Protein AF-A0A0N0UZV5-F1 (afdb_monomer)

Nearest PDB structures (foldseek):
  2dw0-assembly1_A  TM=4.670E-01  e=2.013E+0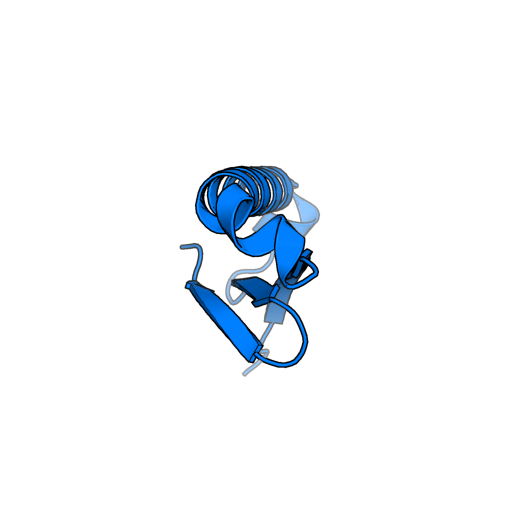0  Crotalus atrox
  8thm-assembly1_C  TM=4.709E-01  e=3.216E+00  Cyanobium sp. PCC 7001
  8pfd-assembly1_B  TM=4.721E-01  e=6.279E+00  Arabidopsis thaliana
  1bsw-assembly1_A  TM=2.971E-01  e=3.676E+00  Deinagkistrodon acutus
  6m3y-assembly1_A  TM=3.629E-01  e=5.873E+00  Lacticaseibacillus rhamnosus

Structure (mmCIF, N/CA/C/O backbone):
data_AF-A0A0N0UZV5-F1
#
_entry.id   AF-A0A0N0UZV5-F1
#
loop_
_atom_site.group_PDB
_atom_site.id
_atom_site.type_symbol
_atom_site.label_atom_id
_atom_site.label_alt_id
_atom_site.label_comp_id
_atom_site.label_asym_id
_atom_site.label_entity_id
_atom_site.label_seq_id
_atom_site.pdbx_PDB_ins_code
_atom_site.Cartn_x
_atom_site.Cartn_y
_atom_site.Cartn_z
_atom_site.occupancy
_atom_site.B_iso_or_equiv
_atom_site.auth_seq_id
_atom_site.auth_comp_id
_atom_site.auth_asym_id
_atom_site.auth_atom_id
_atom_site.pdbx_PDB_model_num
ATOM 1 N N . PRO A 1 1 ? -18.791 -10.170 11.902 1.00 67.00 1 PRO A N 1
ATOM 2 C CA . PRO A 1 1 ? -17.677 -9.206 11.713 1.00 67.00 1 PRO A CA 1
ATOM 3 C C . PRO A 1 1 ? -17.817 -8.453 10.380 1.00 67.00 1 PRO A C 1
ATOM 5 O O . PRO A 1 1 ? -18.028 -9.086 9.351 1.00 67.00 1 PRO A O 1
ATOM 8 N N . LYS A 1 2 ? -17.744 -7.115 10.401 1.00 82.06 2 LYS A N 1
ATOM 9 C CA . LYS A 1 2 ? -17.735 -6.291 9.183 1.00 82.06 2 LYS A CA 1
ATOM 10 C C . LYS A 1 2 ? -16.282 -5.958 8.853 1.00 82.06 2 LYS A C 1
ATOM 12 O O . LYS A 1 2 ? -15.676 -5.152 9.551 1.00 82.06 2 LYS A O 1
ATOM 17 N N . TYR A 1 3 ? -15.731 -6.622 7.841 1.00 88.06 3 TYR A N 1
ATOM 18 C CA . TYR A 1 3 ? -14.382 -6.356 7.345 1.00 88.06 3 TYR A CA 1
ATOM 19 C C . TYR A 1 3 ? -14.447 -5.263 6.286 1.00 88.06 3 TYR A C 1
ATOM 21 O O . TYR A 1 3 ? -15.279 -5.329 5.381 1.00 88.06 3 TYR A O 1
ATOM 29 N N . GLN A 1 4 ? -13.603 -4.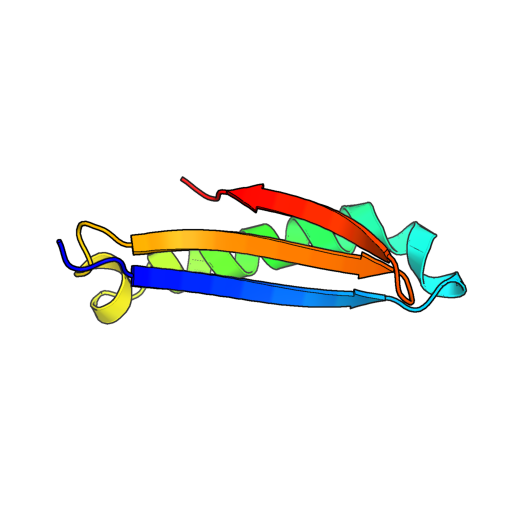248 6.423 1.00 93.12 4 GLN A N 1
ATOM 30 C CA . GLN A 1 4 ? -13.545 -3.116 5.508 1.00 93.12 4 GLN A CA 1
ATOM 31 C C . GLN A 1 4 ? -12.102 -2.945 5.070 1.00 93.12 4 GLN A C 1
ATOM 33 O O . GLN A 1 4 ? -11.186 -3.070 5.882 1.00 93.12 4 GLN A O 1
ATOM 38 N N . PHE A 1 5 ? -11.908 -2.671 3.786 1.00 95.50 5 PHE A N 1
ATOM 39 C CA . PHE A 1 5 ? -10.581 -2.544 3.211 1.00 95.50 5 PHE A CA 1
ATOM 40 C C . PHE A 1 5 ? -10.495 -1.300 2.343 1.00 95.50 5 PHE A C 1
ATOM 42 O O . PHE A 1 5 ? -11.433 -0.985 1.612 1.00 95.50 5 PHE A O 1
ATOM 49 N N . LEU A 1 6 ? -9.344 -0.644 2.404 1.00 96.25 6 LEU A N 1
ATOM 50 C CA . LEU A 1 6 ? -8.926 0.387 1.468 1.00 96.25 6 LEU A CA 1
ATOM 51 C C . LEU A 1 6 ? -7.697 -0.148 0.738 1.00 96.25 6 LEU A C 1
ATOM 53 O O . LEU A 1 6 ? -6.727 -0.557 1.372 1.00 96.25 6 LEU A O 1
ATOM 57 N N . PHE A 1 7 ? -7.737 -0.157 -0.591 1.00 97.31 7 PHE A N 1
ATOM 58 C CA . PHE A 1 7 ? -6.610 -0.583 -1.413 1.00 97.31 7 PHE A CA 1
ATOM 59 C C . PHE A 1 7 ? -6.161 0.561 -2.310 1.00 97.31 7 PHE A C 1
ATOM 61 O O . PHE A 1 7 ? -6.920 1.022 -3.157 1.00 97.31 7 PHE A O 1
ATOM 68 N N . GLU A 1 8 ? -4.905 0.964 -2.166 1.00 98.12 8 GLU A N 1
ATOM 69 C CA . GLU A 1 8 ? -4.222 1.794 -3.148 1.00 98.12 8 GLU A CA 1
ATOM 70 C C . GLU A 1 8 ? -3.402 0.881 -4.060 1.00 98.12 8 GLU A C 1
ATOM 72 O O . GLU A 1 8 ? -2.421 0.263 -3.636 1.00 98.12 8 GLU A O 1
ATOM 77 N N . ILE A 1 9 ? -3.837 0.762 -5.315 1.00 98.00 9 ILE A N 1
ATOM 78 C CA . ILE A 1 9 ? -3.244 -0.151 -6.291 1.00 98.00 9 ILE A CA 1
ATOM 79 C C . ILE A 1 9 ? -2.537 0.670 -7.360 1.00 98.00 9 ILE A C 1
ATOM 81 O O . ILE A 1 9 ? -3.167 1.420 -8.105 1.00 98.00 9 ILE A O 1
ATOM 85 N N . LYS A 1 10 ? -1.220 0.489 -7.478 1.00 97.75 10 LYS A N 1
ATOM 86 C CA . LYS A 1 10 ? -0.421 1.100 -8.546 1.00 97.75 10 LYS A CA 1
ATOM 87 C C . LYS A 1 10 ? 0.172 0.041 -9.465 1.00 97.75 10 LYS A C 1
ATOM 89 O O . LYS A 1 10 ? 0.483 -1.076 -9.056 1.00 97.75 10 LYS A O 1
ATOM 94 N N . TYR A 1 11 ? 0.384 0.438 -10.713 1.00 98.00 11 TYR A N 1
ATOM 95 C CA . TYR A 1 11 ? 1.030 -0.380 -11.727 1.00 98.00 11 TYR A CA 1
ATOM 96 C C . TYR A 1 11 ? 2.220 0.365 -12.325 1.00 98.00 11 TYR A C 1
ATOM 98 O O . TYR A 1 11 ? 2.127 1.541 -12.681 1.00 98.00 11 TYR A O 1
ATOM 106 N N . LEU A 1 12 ? 3.330 -0.346 -12.466 1.00 97.69 12 LEU A N 1
ATOM 107 C CA . LEU A 1 12 ? 4.510 0.063 -13.205 1.00 97.69 12 LEU A CA 1
ATOM 108 C C . LEU A 1 12 ? 4.757 -0.972 -14.303 1.00 97.69 12 LEU A C 1
ATOM 110 O O . LEU A 1 12 ? 4.620 -2.174 -14.092 1.00 97.69 12 LEU A O 1
ATOM 114 N N . ASN A 1 13 ? 5.149 -0.526 -15.493 1.00 97.31 13 ASN A N 1
ATOM 115 C CA . ASN A 1 13 ? 5.705 -1.454 -16.475 1.00 97.31 13 ASN A CA 1
ATOM 116 C C . ASN A 1 13 ? 7.124 -1.889 -16.042 1.00 97.31 13 ASN A C 1
ATOM 118 O O . ASN A 1 13 ? 7.715 -1.291 -15.142 1.00 97.31 13 ASN A O 1
ATOM 122 N N . LYS A 1 14 ? 7.698 -2.907 -16.698 1.00 93.69 14 LYS A N 1
ATOM 123 C CA . LYS A 1 14 ? 9.041 -3.418 -16.353 1.00 93.69 14 LYS A CA 1
ATOM 124 C C . LYS A 1 14 ? 10.131 -2.337 -16.400 1.00 93.69 14 LYS A C 1
ATOM 126 O O . LYS A 1 14 ? 10.999 -2.301 -15.539 1.00 93.69 14 LYS A O 1
ATOM 131 N N . ALA A 1 15 ? 10.069 -1.4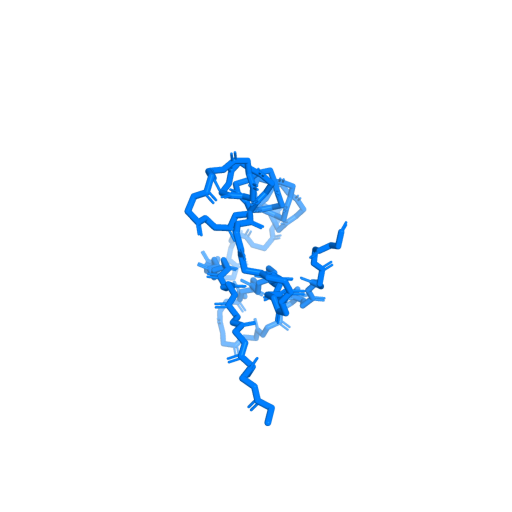15 -17.364 1.00 93.56 15 ALA A N 1
ATOM 132 C CA . ALA A 1 15 ? 11.024 -0.306 -17.455 1.00 93.56 15 ALA A CA 1
ATOM 133 C C . ALA A 1 15 ? 10.904 0.679 -16.272 1.00 93.56 15 ALA A C 1
ATOM 135 O O . ALA A 1 15 ? 11.891 1.283 -15.852 1.00 93.56 15 ALA A O 1
ATOM 136 N N . GLY A 1 16 ? 9.699 0.809 -15.717 1.00 91.00 16 GLY A N 1
ATOM 137 C CA . GLY A 1 16 ? 9.366 1.647 -14.574 1.00 91.00 16 GLY A CA 1
ATOM 138 C C . GLY A 1 16 ? 9.749 1.060 -13.217 1.00 91.00 16 GLY A C 1
ATOM 139 O O . GLY A 1 16 ? 9.551 1.739 -12.215 1.00 91.00 16 GLY A O 1
ATOM 140 N N . GLU A 1 17 ? 10.328 -0.144 -13.145 1.00 94.69 17 GLU A N 1
ATOM 141 C CA . GLU A 1 17 ? 10.725 -0.778 -11.875 1.00 94.69 17 GLU A CA 1
ATOM 142 C C . GLU A 1 17 ? 11.670 0.103 -11.045 1.00 94.69 17 GLU A C 1
ATOM 144 O O . GLU A 1 17 ? 11.568 0.163 -9.823 1.00 94.69 17 GLU A O 1
ATOM 149 N N . LYS A 1 18 ? 12.525 0.897 -11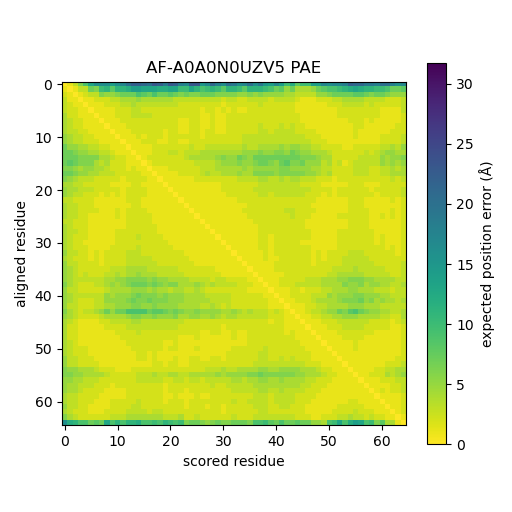.700 1.00 96.31 18 LYS A N 1
ATOM 150 C CA . LYS A 1 18 ? 13.412 1.861 -11.024 1.00 96.31 18 LYS A CA 1
ATOM 151 C C . LYS A 1 18 ? 12.651 2.914 -10.209 1.00 96.31 18 LYS A C 1
ATOM 153 O O . LYS A 1 18 ? 13.197 3.463 -9.256 1.00 96.31 18 LYS A O 1
ATOM 158 N N . ALA A 1 19 ? 11.397 3.196 -10.564 1.00 97.25 19 ALA A N 1
ATOM 159 C CA . ALA A 1 19 ? 10.538 4.127 -9.844 1.00 97.25 19 ALA A CA 1
ATOM 160 C C . ALA A 1 19 ? 9.797 3.480 -8.662 1.00 97.25 19 ALA A C 1
ATOM 162 O O . ALA A 1 19 ? 9.115 4.204 -7.939 1.00 97.25 19 ALA A O 1
ATOM 163 N N . LEU A 1 20 ? 9.934 2.164 -8.432 1.00 97.69 20 LEU A N 1
ATOM 164 C CA . LEU A 1 20 ? 9.175 1.415 -7.425 1.00 97.69 20 LEU A CA 1
ATOM 165 C C . LEU A 1 20 ? 9.204 2.095 -6.056 1.00 97.69 20 LEU A C 1
ATOM 167 O O . LEU A 1 20 ? 8.151 2.400 -5.514 1.00 97.69 20 LEU A O 1
ATOM 171 N N . ASN A 1 21 ? 10.388 2.437 -5.544 1.00 97.75 21 ASN A N 1
ATOM 172 C CA . ASN A 1 21 ? 10.529 3.084 -4.236 1.00 97.75 21 ASN A CA 1
ATOM 173 C C . ASN A 1 21 ? 9.808 4.436 -4.152 1.00 97.75 21 ASN A C 1
ATOM 175 O O . ASN A 1 21 ? 9.174 4.747 -3.142 1.00 97.75 21 ASN A O 1
ATOM 179 N N . THR A 1 22 ? 9.893 5.243 -5.208 1.00 98.19 22 THR A N 1
ATOM 180 C CA . THR A 1 22 ? 9.219 6.544 -5.271 1.00 98.19 22 THR A CA 1
ATOM 181 C C . THR A 1 22 ? 7.706 6.365 -5.339 1.00 98.19 22 THR A C 1
ATOM 183 O O . THR A 1 22 ? 6.978 7.039 -4.613 1.00 98.19 22 THR A O 1
ATOM 186 N N . THR A 1 23 ? 7.228 5.429 -6.160 1.00 98.00 23 THR A N 1
ATOM 187 C CA . THR A 1 23 ? 5.805 5.087 -6.278 1.00 98.00 23 THR A CA 1
ATOM 188 C C . THR A 1 23 ? 5.257 4.549 -4.959 1.00 98.00 23 THR A C 1
ATOM 190 O O . THR A 1 23 ? 4.184 4.975 -4.547 1.00 98.00 23 THR A O 1
ATOM 193 N N . THR A 1 24 ? 6.015 3.715 -4.241 1.00 98.31 24 THR A N 1
ATOM 194 C CA . THR A 1 24 ? 5.663 3.233 -2.898 1.00 98.31 24 THR A CA 1
ATOM 195 C C . THR A 1 24 ? 5.470 4.384 -1.924 1.00 98.31 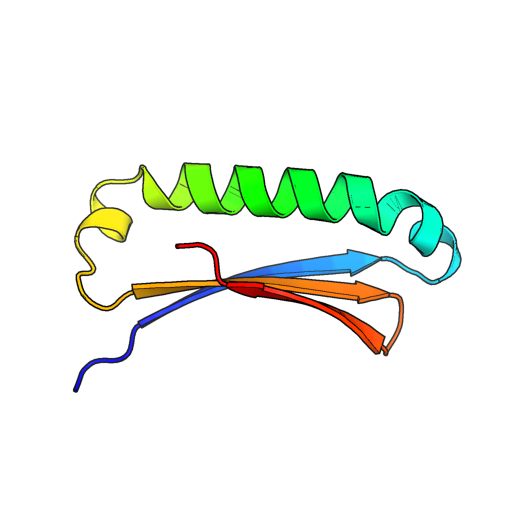24 THR A C 1
ATOM 197 O O . THR A 1 24 ? 4.441 4.450 -1.261 1.00 98.31 24 THR A O 1
ATOM 200 N N . LYS A 1 25 ? 6.418 5.326 -1.854 1.00 98.25 25 LYS A N 1
ATOM 201 C CA . LYS A 1 25 ? 6.305 6.485 -0.953 1.00 98.25 25 LYS A CA 1
ATOM 202 C C . LYS A 1 25 ? 5.078 7.341 -1.272 1.00 98.25 25 LYS A C 1
ATOM 204 O O . LYS A 1 25 ? 4.366 7.731 -0.355 1.00 98.25 25 LYS A O 1
ATOM 209 N N . LYS A 1 26 ? 4.813 7.588 -2.559 1.00 98.25 26 LYS A N 1
ATOM 210 C CA . LYS A 1 26 ? 3.637 8.352 -3.002 1.00 98.25 26 LYS A CA 1
ATOM 211 C C . LYS A 1 26 ? 2.326 7.632 -2.689 1.00 98.25 26 LYS A C 1
ATOM 213 O O . LYS A 1 26 ? 1.398 8.268 -2.216 1.00 98.25 26 LYS A O 1
ATOM 218 N N . ALA A 1 27 ? 2.261 6.323 -2.915 1.00 98.31 27 ALA A N 1
ATOM 219 C CA . ALA A 1 27 ? 1.076 5.527 -2.609 1.00 98.31 27 ALA A CA 1
ATOM 220 C C . ALA A 1 27 ? 0.789 5.488 -1.100 1.00 98.31 27 ALA A C 1
ATOM 222 O O . ALA A 1 27 ? -0.358 5.617 -0.699 1.00 98.31 27 ALA A O 1
ATOM 223 N N . ILE A 1 28 ? 1.825 5.379 -0.261 1.00 98.31 28 ILE A N 1
ATOM 224 C CA . ILE A 1 28 ? 1.673 5.471 1.199 1.00 98.31 28 ILE A CA 1
ATOM 225 C C . ILE A 1 28 ? 1.126 6.845 1.602 1.00 98.31 28 ILE A C 1
ATOM 227 O O . ILE A 1 28 ? 0.184 6.906 2.382 1.00 98.31 28 ILE A O 1
ATOM 231 N N . ALA A 1 29 ? 1.692 7.931 1.065 1.00 98.12 29 ALA A N 1
ATOM 232 C CA . ALA A 1 29 ? 1.209 9.282 1.349 1.00 98.12 29 ALA A CA 1
ATOM 233 C C . ALA A 1 29 ? -0.265 9.449 0.949 1.00 98.12 29 ALA A C 1
ATOM 235 O O . ALA A 1 29 ? -1.059 9.923 1.748 1.00 98.12 29 ALA A O 1
ATOM 236 N N . GLN A 1 30 ? -0.639 8.952 -0.231 1.00 98.00 30 GLN A N 1
ATOM 237 C CA . GLN A 1 30 ? -2.015 8.982 -0.722 1.00 98.00 30 GLN A CA 1
ATOM 238 C C . GLN A 1 30 ? -2.984 8.197 0.178 1.00 98.00 30 GLN A C 1
ATOM 240 O O . GLN A 1 30 ? -4.075 8.675 0.466 1.00 98.00 30 GLN A O 1
ATOM 245 N N . VAL A 1 31 ? -2.585 7.021 0.677 1.00 97.81 31 VAL A N 1
ATOM 246 C CA . VAL A 1 31 ? -3.393 6.287 1.665 1.00 97.81 31 VAL A CA 1
ATOM 247 C C . VAL A 1 31 ? -3.543 7.081 2.960 1.00 97.81 31 VAL A C 1
ATOM 249 O O . VAL A 1 31 ? -4.649 7.156 3.482 1.00 97.81 31 VAL A O 1
ATOM 252 N N . ASN A 1 32 ? -2.466 7.687 3.465 1.00 97.12 32 ASN A N 1
ATOM 253 C CA . ASN A 1 32 ? -2.531 8.497 4.682 1.00 97.12 32 ASN A CA 1
ATOM 254 C C . ASN A 1 32 ? -3.488 9.686 4.518 1.00 97.12 32 ASN A C 1
ATOM 256 O O . ASN A 1 32 ? -4.299 9.915 5.405 1.00 97.12 32 ASN A O 1
ATOM 260 N N . GLU A 1 33 ? -3.463 10.371 3.372 1.00 97.19 33 GLU A N 1
ATOM 261 C CA . GLU A 1 33 ? -4.417 11.445 3.056 1.00 97.19 33 GLU A CA 1
ATOM 262 C C . GLU A 1 33 ? -5.869 10.940 3.085 1.00 97.19 33 GLU A C 1
ATOM 264 O O . GLU A 1 33 ? -6.741 11.585 3.658 1.00 97.19 33 GLU A O 1
ATOM 269 N N . TYR A 1 34 ? -6.147 9.752 2.534 1.00 95.62 34 TYR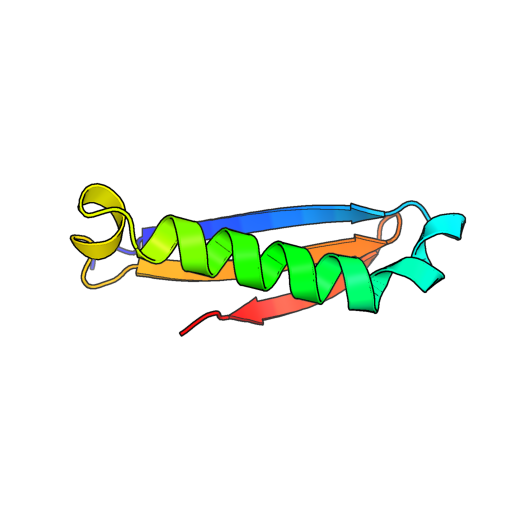 A N 1
ATOM 270 C CA . TYR A 1 34 ? -7.495 9.178 2.600 1.00 95.62 34 TYR A CA 1
ATOM 271 C C . TYR A 1 34 ? -7.942 8.858 4.026 1.00 95.62 34 TYR A C 1
ATOM 273 O O . TYR A 1 34 ? -9.124 8.988 4.336 1.00 95.62 34 TYR A O 1
ATOM 281 N N . LEU A 1 35 ? -7.020 8.424 4.888 1.00 94.69 35 LEU A N 1
ATOM 282 C CA . LEU A 1 35 ? -7.316 8.105 6.285 1.00 94.69 35 LEU A CA 1
ATOM 283 C C . LEU A 1 35 ? -7.640 9.355 7.119 1.00 94.69 35 LEU A C 1
ATOM 285 O O . LEU A 1 35 ? -8.258 9.227 8.174 1.00 94.69 35 LEU A O 1
ATOM 289 N N . GLU A 1 36 ? -7.282 10.551 6.647 1.00 95.25 36 GLU A N 1
ATOM 290 C CA . GLU A 1 36 ? -7.651 11.818 7.288 1.00 95.25 36 GLU A CA 1
ATOM 291 C C . GLU A 1 36 ? -9.107 12.229 7.009 1.00 95.25 36 GLU A C 1
ATOM 293 O O . GLU A 1 36 ? -9.672 13.030 7.757 1.00 95.25 36 GLU A O 1
ATOM 298 N N . PHE A 1 37 ? -9.756 11.671 5.979 1.00 96.00 37 PHE A N 1
ATOM 299 C CA . PHE A 1 37 ? -11.162 11.962 5.698 1.00 96.00 37 PHE A CA 1
ATOM 300 C C . PHE A 1 37 ? -12.076 11.373 6.776 1.00 96.00 37 PHE A C 1
ATOM 302 O O . PHE A 1 37 ? -12.022 10.179 7.066 1.00 96.00 37 PHE A O 1
ATOM 309 N N . GLU A 1 38 ? -12.970 12.198 7.331 1.00 93.88 38 GLU A N 1
ATOM 310 C CA . GLU A 1 38 ? -13.870 11.821 8.433 1.00 93.88 38 GLU A CA 1
ATOM 311 C C . GLU A 1 38 ? -14.696 10.565 8.114 1.00 93.88 38 GLU A C 1
ATOM 313 O O . GLU A 1 38 ? -14.829 9.661 8.939 1.00 93.88 38 GLU A O 1
ATOM 318 N N . GLU A 1 39 ? -15.180 10.465 6.877 1.00 93.12 39 GLU A N 1
ATOM 319 C CA . GLU A 1 39 ? -15.952 9.329 6.372 1.00 93.12 39 GLU A CA 1
ATOM 320 C C . GLU A 1 39 ? -15.156 8.019 6.440 1.00 93.12 39 GLU A C 1
ATOM 322 O O . GLU A 1 39 ? -15.696 6.981 6.824 1.00 93.12 39 GLU A O 1
ATOM 327 N N . ILE A 1 40 ? -13.860 8.074 6.119 1.00 92.50 40 ILE A N 1
ATOM 328 C CA . ILE A 1 40 ? -12.956 6.921 6.110 1.00 92.50 40 ILE A CA 1
ATOM 329 C C . ILE A 1 40 ? -12.493 6.594 7.531 1.00 92.50 40 ILE A C 1
ATOM 331 O O . ILE A 1 40 ? -12.551 5.437 7.949 1.00 92.50 40 ILE A O 1
ATOM 335 N N . ASN A 1 41 ? -12.108 7.612 8.298 1.00 90.50 41 ASN A N 1
ATOM 336 C CA . ASN A 1 41 ? -11.682 7.484 9.689 1.00 90.50 41 ASN A CA 1
ATOM 337 C C . ASN A 1 41 ? -12.806 6.938 10.597 1.00 90.50 41 ASN A C 1
ATOM 339 O O . ASN A 1 41 ? -12.553 6.267 11.597 1.00 90.50 41 ASN A O 1
ATOM 343 N N . SER A 1 42 ? -14.076 7.141 10.225 1.00 92.88 42 SER A N 1
ATOM 344 C CA . SER A 1 42 ? -15.223 6.571 10.946 1.00 92.88 42 SER A CA 1
ATOM 345 C C . SER A 1 42 ? -15.248 5.028 10.959 1.00 92.88 42 SER A C 1
ATOM 347 O O . SER A 1 42 ? -15.909 4.408 11.806 1.00 92.88 42 SER A O 1
ATOM 349 N N . PHE A 1 43 ? -14.515 4.370 10.052 1.00 92.19 43 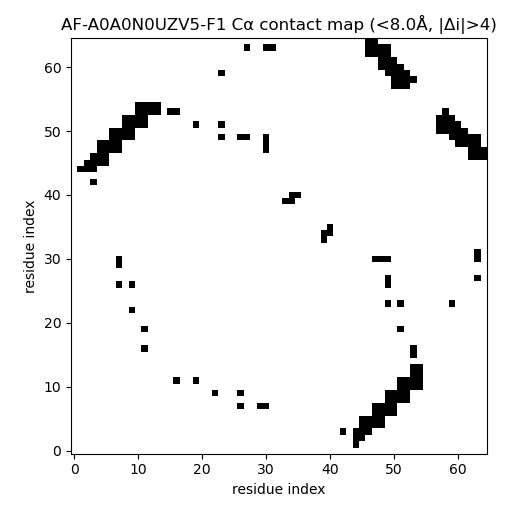PHE A N 1
ATOM 350 C CA . PHE A 1 43 ? -14.486 2.916 9.924 1.00 92.19 43 PHE A CA 1
ATOM 351 C C . PHE A 1 43 ? -13.512 2.252 10.907 1.00 92.19 43 PHE A C 1
ATOM 353 O O . PHE A 1 43 ? -12.368 1.943 10.586 1.00 92.19 43 PHE A O 1
ATOM 360 N N . LYS A 1 44 ? -14.020 1.896 12.092 1.00 87.31 44 LYS A N 1
ATOM 361 C CA . LYS A 1 44 ? -13.248 1.262 13.186 1.00 87.31 44 LYS A CA 1
ATOM 362 C C . LYS A 1 44 ? -12.514 -0.046 12.845 1.00 87.31 44 LYS A C 1
ATOM 364 O O . LYS A 1 44 ? -11.626 -0.438 13.589 1.00 87.31 44 LYS A O 1
ATOM 369 N N . ASN A 1 45 ? -12.910 -0.750 11.782 1.00 91.06 45 ASN A N 1
ATOM 370 C CA . ASN A 1 45 ? -12.307 -2.026 11.365 1.00 91.06 45 ASN A CA 1
ATOM 371 C C . ASN A 1 45 ? -11.709 -1.950 9.949 1.00 91.06 45 ASN A C 1
ATOM 373 O O . ASN A 1 45 ? -11.604 -2.978 9.272 1.00 91.06 45 ASN A O 1
ATOM 377 N N . LEU A 1 46 ? -11.396 -0.744 9.470 1.00 94.38 46 LEU A N 1
ATOM 378 C CA . LEU A 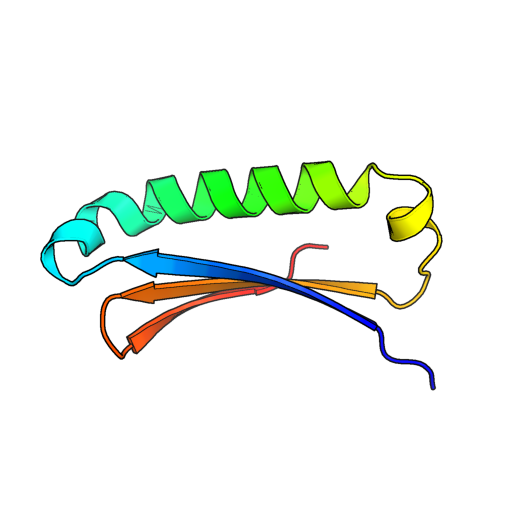1 46 ? -10.763 -0.553 8.173 1.00 94.38 46 LEU A CA 1
ATOM 379 C C . LEU A 1 46 ? -9.309 -1.019 8.220 1.00 94.38 46 LEU A C 1
ATOM 381 O O . LEU A 1 46 ? -8.556 -0.634 9.109 1.00 94.38 46 LEU A O 1
ATOM 385 N N . LYS A 1 47 ? -8.910 -1.814 7.230 1.00 95.62 47 LYS A N 1
ATOM 386 C CA . LY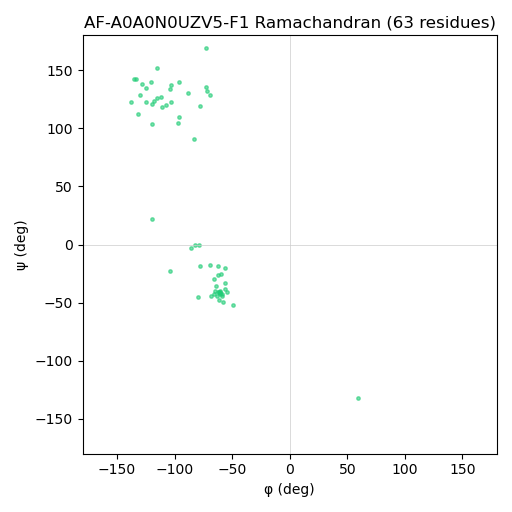S A 1 47 ? -7.503 -2.099 6.946 1.00 95.62 47 LYS A CA 1
ATOM 387 C C . LYS A 1 47 ? -7.102 -1.466 5.627 1.00 95.62 47 LYS A C 1
ATOM 389 O O . LYS A 1 47 ? -7.751 -1.712 4.609 1.00 95.62 47 LYS A O 1
ATOM 394 N N . ALA A 1 48 ? -6.036 -0.682 5.632 1.00 97.44 48 ALA A N 1
ATOM 395 C CA . ALA A 1 48 ? -5.540 -0.026 4.435 1.00 97.44 48 ALA A CA 1
ATOM 396 C C . ALA A 1 48 ? -4.296 -0.742 3.900 1.00 97.44 48 ALA A C 1
ATOM 398 O O . ALA A 1 48 ? -3.416 -1.128 4.664 1.00 97.44 48 ALA A O 1
ATOM 399 N N . TYR A 1 49 ? -4.211 -0.921 2.584 1.00 98.19 49 TYR A N 1
ATOM 400 C CA . TYR A 1 49 ? -3.092 -1.590 1.930 1.00 98.19 49 TYR A CA 1
ATOM 401 C C . TYR A 1 49 ? -2.620 -0.826 0.697 1.00 98.19 49 TYR A C 1
ATOM 403 O O . TYR A 1 49 ? -3.419 -0.333 -0.096 1.00 98.19 49 TYR A O 1
ATOM 411 N N . VAL A 1 50 ? -1.306 -0.819 0.494 1.00 98.50 50 VAL A N 1
ATOM 412 C CA . VAL A 1 50 ? -0.657 -0.429 -0.758 1.00 98.50 50 VAL A CA 1
ATOM 413 C C . VAL A 1 50 ? -0.205 -1.691 -1.485 1.00 98.50 50 VAL A C 1
ATOM 415 O O . VAL A 1 50 ? 0.582 -2.476 -0.946 1.00 98.50 50 VAL A O 1
ATOM 418 N N . LEU A 1 51 ? -0.677 -1.859 -2.720 1.00 98.50 51 LEU A N 1
ATOM 419 C CA . LEU A 1 51 ? -0.284 -2.935 -3.625 1.00 98.50 51 LEU A CA 1
ATOM 420 C C . LEU A 1 51 ? 0.363 -2.325 -4.870 1.00 98.50 51 LEU A C 1
ATOM 422 O O . LEU A 1 51 ? -0.252 -1.499 -5.546 1.00 98.50 51 LEU A O 1
ATOM 426 N N . ILE A 1 52 ? 1.596 -2.718 -5.195 1.00 98.38 52 ILE A N 1
ATOM 427 C CA . ILE A 1 52 ? 2.267 -2.227 -6.409 1.00 98.38 52 ILE A CA 1
ATOM 428 C C . ILE A 1 52 ? 2.715 -3.389 -7.271 1.00 98.38 52 ILE A C 1
ATOM 430 O O . ILE A 1 52 ? 3.498 -4.240 -6.842 1.00 98.38 52 ILE A O 1
ATOM 434 N N . PHE A 1 53 ? 2.236 -3.370 -8.509 1.00 98.38 53 PHE A N 1
ATOM 435 C CA . PHE A 1 53 ? 2.598 -4.316 -9.548 1.00 98.38 53 PHE A CA 1
ATOM 436 C C . PHE A 1 53 ? 3.702 -3.744 -10.436 1.00 98.38 53 PHE A C 1
ATOM 438 O O . PHE A 1 53 ? 3.675 -2.565 -10.791 1.00 98.38 53 PHE A O 1
ATOM 445 N N . VAL A 1 54 ? 4.654 -4.592 -10.819 1.00 97.88 54 VAL A N 1
ATOM 446 C CA . VAL A 1 54 ? 5.638 -4.329 -11.871 1.00 97.88 54 VAL A CA 1
ATOM 447 C C . VAL A 1 54 ? 5.445 -5.388 -12.954 1.00 97.88 54 VAL A C 1
ATOM 449 O O . VAL A 1 54 ? 5.820 -6.549 -12.789 1.00 97.88 54 VAL A O 1
ATOM 452 N N . GLY A 1 55 ? 4.814 -5.009 -14.065 1.00 96.12 55 GLY A N 1
ATOM 453 C CA . GLY A 1 55 ? 4.291 -5.988 -15.015 1.00 96.12 55 GLY A CA 1
ATOM 454 C C . GLY A 1 55 ? 3.267 -6.908 -14.339 1.00 96.12 55 GLY A C 1
ATOM 455 O O . GLY A 1 55 ? 2.384 -6.446 -13.626 1.00 96.12 55 GLY A O 1
ATOM 456 N N . SER A 1 56 ? 3.391 -8.218 -14.538 1.00 95.12 56 SER A N 1
ATOM 457 C CA . SER A 1 56 ? 2.487 -9.217 -13.949 1.00 95.12 56 SER A CA 1
ATOM 458 C C . SER A 1 56 ? 2.825 -9.604 -12.504 1.00 95.12 56 SER A C 1
ATOM 460 O O . SER A 1 56 ? 2.149 -10.457 -11.935 1.00 95.12 56 SER A O 1
ATOM 462 N N . GLU A 1 57 ? 3.875 -9.034 -11.913 1.00 96.88 57 GLU A N 1
ATOM 463 C CA . GLU A 1 57 ? 4.337 -9.400 -10.574 1.00 96.88 57 GLU A CA 1
ATOM 464 C C . GLU A 1 57 ? 3.944 -8.342 -9.551 1.00 96.88 57 GLU A C 1
ATOM 466 O O . GLU A 1 57 ? 4.186 -7.152 -9.752 1.00 96.88 57 GLU A O 1
ATOM 471 N N . ILE A 1 58 ? 3.403 -8.776 -8.414 1.00 97.50 58 ILE A N 1
ATOM 472 C CA . ILE A 1 58 ? 3.252 -7.903 -7.255 1.00 97.50 58 ILE A CA 1
ATOM 473 C C . ILE A 1 58 ? 4.602 -7.771 -6.547 1.00 97.50 58 ILE A C 1
ATOM 475 O O . ILE A 1 58 ? 5.194 -8.757 -6.114 1.00 97.50 58 ILE A O 1
ATOM 479 N N . LYS A 1 59 ? 5.117 -6.544 -6.460 1.00 97.88 59 LYS A N 1
ATOM 480 C CA . LYS A 1 59 ? 6.410 -6.248 -5.823 1.00 97.88 59 LYS A CA 1
ATOM 481 C C . LYS A 1 59 ? 6.260 -5.614 -4.446 1.00 97.88 59 LYS A C 1
ATOM 483 O O . LYS A 1 59 ? 7.184 -5.685 -3.643 1.00 97.88 59 LYS A O 1
ATOM 488 N N . VAL A 1 60 ? 5.120 -4.984 -4.171 1.00 97.88 60 VAL A N 1
ATOM 489 C CA . VAL A 1 60 ? 4.834 -4.358 -2.876 1.00 97.88 60 VAL A CA 1
ATOM 490 C C . VAL A 1 60 ? 3.479 -4.828 -2.390 1.00 97.88 60 VAL A C 1
ATOM 492 O O . VAL A 1 60 ? 2.491 -4.714 -3.111 1.00 97.88 60 VAL A O 1
ATOM 495 N N . VAL A 1 61 ? 3.463 -5.307 -1.150 1.00 97.81 61 VAL A N 1
ATOM 496 C CA . VAL A 1 61 ? 2.271 -5.521 -0.333 1.00 97.81 61 VAL A CA 1
ATOM 497 C C . VAL A 1 61 ? 2.577 -4.896 1.017 1.00 97.81 61 VAL A C 1
ATOM 499 O O . VAL A 1 61 ? 3.482 -5.356 1.713 1.00 97.81 61 VAL A O 1
ATOM 502 N N . LYS A 1 62 ? 1.881 -3.817 1.367 1.00 97.75 62 LYS A N 1
ATOM 503 C CA . LYS A 1 62 ? 2.113 -3.124 2.634 1.00 97.75 62 LYS A CA 1
ATOM 504 C C . LYS A 1 62 ? 0.799 -2.724 3.280 1.00 97.75 62 LYS A C 1
ATOM 506 O O . LYS A 1 62 ? 0.036 -1.986 2.672 1.00 97.75 62 LYS A O 1
ATOM 511 N N . GLU A 1 63 ? 0.576 -3.184 4.506 1.00 97.31 63 GLU A N 1
ATOM 512 C CA . GLU A 1 63 ? -0.478 -2.658 5.377 1.00 97.31 63 GLU A CA 1
ATOM 513 C C . GLU A 1 63 ? -0.068 -1.270 5.881 1.00 97.31 63 GLU A C 1
ATOM 515 O O . GLU A 1 63 ? 1.095 -1.054 6.242 1.00 97.31 63 GLU A O 1
ATOM 520 N N . ILE A 1 64 ? -1.010 -0.334 5.854 1.00 94.81 64 ILE A N 1
ATOM 521 C CA . ILE A 1 64 ? -0.879 1.006 6.418 1.00 94.81 64 ILE A CA 1
ATOM 522 C C . ILE A 1 64 ? -1.754 1.035 7.667 1.00 94.81 64 ILE A C 1
ATOM 524 O O . ILE A 1 64 ? -2.952 0.757 7.594 1.00 94.81 64 ILE A O 1
ATOM 528 N N . SER A 1 65 ? -1.107 1.299 8.797 1.00 77.81 65 SER A N 1
ATOM 529 C CA . SER A 1 65 ? -1.654 1.237 10.152 1.00 77.81 65 SER A CA 1
ATOM 530 C C . SER A 1 65 ? -1.466 2.561 10.862 1.00 77.81 65 SER A C 1
ATOM 532 O O . SER A 1 65 ? -0.332 3.083 10.734 1.00 77.81 65 SER A O 1
#

Solvent-accessible surface area (backbone atoms only — not comparable to full-atom values): 3853 Å² total; per-residue (Å²): 137,79,82,42,78,44,78,47,77,48,80,31,52,70,87,43,51,84,46,45,69,61,52,49,54,50,48,51,50,52,51,53,58,50,52,68,36,67,82,53,55,66,44,89,54,57,46,35,34,40,38,33,28,43,55,97,40,79,78,40,81,42,81,59,131

pLDDT: mean 95.12, std 5.18, range [67.0, 98.5]

Radius of gyration: 12.99 Å; Cα contacts (8 Å, |Δi|>4): 96; chains: 1; bounding box: 31×21×31 Å

Secondary structure (DSSP, 8-state):
---EEEEEEEEE-GGGGGGHHHHHHHHHHHHHHHHHSHHHHT-TTEEEEEEEEETTEEEEEEEE-

Foldseek 3Di:
DDAAEAEDEEEAEQVCVVCVVVVVVVSLVVQVVVCPDPVNVVPPRYWYWYWYYHVPDTPDTDIDD

Mean predicted aligned error: 2.77 Å

Sequence (65 aa):
PKYQFLFEIKYLNKAGEKALNTTTKKAIAQVNEYLEFEEINSFKNLKAYVLIFVGSEIKVVKEIS